Protein AF-A0A349YAY3-F1 (afdb_monomer_lite)

pLDDT: mean 92.46, std 11.28, range [46.16, 98.5]

Secondary structure (DSSP, 8-state):
-------PPPEEEESEEESSS--SS-TT--S-TTS-TTPPP--------SS---BS-TTSSSS-BPTT-----SEEE-TTSSSEEEESSEEEEEEETT-S--EEEEPTT-B-TTSPBP-

Radius of gyration: 19.65 Å; chains: 1; bounding box: 38×41×71 Å

Foldseek 3Di:
DDDDDPPDFDKDKAQKDFPDDDDPDDRPDDDDPPDDPPDDDDDDDDDDDPDDWDDLDPPDPDTRHDPPSDDDDQWDADPPDPGMTGGDQFRMWMAGPVRPDIDTHGDQCDADPVRHHDD

Sequence (119 aa):
MLTCSLAQAETIKSHGIAMHGTPKYAENFRHYEYVNPIAPKGGELKLGAVGTFDSFNPYIPKGNAGAGATMETLMTTSADEPFSAYGLIAESIEVPEDRSWAQFTIRKEAKWHDGQPIT

Structure (mmCIF, N/CA/C/O backbone):
data_AF-A0A349YAY3-F1
#
_entry.id   AF-A0A349YAY3-F1
#
loop_
_atom_site.group_PDB
_atom_site.id
_atom_site.type_symbol
_atom_site.label_atom_id
_atom_site.label_alt_id
_atom_site.label_comp_id
_atom_site.label_asym_id
_atom_site.label_entity_id
_atom_site.label_seq_id
_atom_site.pdbx_PDB_ins_code
_atom_site.Cartn_x
_atom_site.Cartn_y
_atom_site.Cartn_z
_atom_site.occupancy
_atom_site.B_iso_or_equiv
_atom_site.auth_seq_id
_atom_site.auth_comp_id
_atom_site.auth_asym_id
_atom_site.auth_atom_id
_atom_site.pdbx_PDB_model_num
ATOM 1 N N . MET A 1 1 ? -15.487 5.661 47.706 1.00 47.38 1 MET A N 1
ATOM 2 C CA . MET A 1 1 ? -14.497 5.717 46.610 1.00 47.38 1 MET A CA 1
ATOM 3 C C . MET A 1 1 ? -15.242 5.461 45.315 1.00 47.38 1 MET A C 1
ATOM 5 O O . MET A 1 1 ? -15.733 4.357 45.139 1.00 47.38 1 MET A O 1
ATOM 9 N N . LEU A 1 2 ? -15.420 6.484 44.478 1.00 46.16 2 LEU A N 1
ATOM 10 C CA . LEU A 1 2 ? -16.021 6.333 43.152 1.00 46.16 2 LEU A CA 1
ATOM 11 C C . LEU A 1 2 ? -14.897 5.919 42.195 1.00 46.16 2 LEU A C 1
ATOM 13 O O . LEU A 1 2 ? -14.019 6.724 41.895 1.00 46.16 2 LEU A O 1
ATOM 17 N N . THR A 1 3 ? -14.871 4.662 41.765 1.00 50.50 3 THR A N 1
ATOM 18 C CA . THR A 1 3 ? -13.992 4.225 40.676 1.00 50.50 3 THR A CA 1
ATOM 19 C C . THR A 1 3 ? -14.617 4.662 39.361 1.00 50.50 3 THR A C 1
ATOM 21 O O . THR A 1 3 ? -15.627 4.107 38.934 1.00 50.50 3 THR A O 1
ATOM 24 N N . CYS A 1 4 ? -14.031 5.683 38.742 1.00 49.25 4 CYS A N 1
ATOM 25 C CA . CYS A 1 4 ? -14.310 6.041 37.360 1.00 49.25 4 CYS A CA 1
ATOM 26 C C . CYS A 1 4 ? -13.742 4.921 36.475 1.00 49.25 4 CYS A C 1
ATOM 28 O O . CYS A 1 4 ? -12.525 4.759 36.390 1.00 49.25 4 CYS A O 1
ATOM 30 N N . SER A 1 5 ? -14.609 4.088 35.901 1.00 60.69 5 SER A N 1
ATOM 31 C CA . SER A 1 5 ? -14.205 3.126 34.877 1.00 60.69 5 SER A CA 1
ATOM 32 C C . SER A 1 5 ? -13.991 3.904 33.580 1.00 60.69 5 SER A C 1
ATOM 34 O O . SER A 1 5 ? -14.894 4.606 33.127 1.00 60.69 5 SER A O 1
ATOM 36 N N . LEU A 1 6 ? -12.781 3.840 33.021 1.00 56.50 6 LEU A N 1
ATOM 37 C CA . LEU A 1 6 ? -12.511 4.340 31.676 1.00 56.50 6 LEU A CA 1
ATOM 38 C C . LEU A 1 6 ? -13.366 3.519 30.708 1.00 56.50 6 LEU A C 1
ATOM 40 O O . LEU A 1 6 ? -13.164 2.313 30.586 1.00 56.50 6 LEU A O 1
ATOM 44 N N . ALA A 1 7 ? -14.327 4.163 30.048 1.00 58.72 7 ALA A N 1
ATOM 45 C CA . ALA A 1 7 ? -15.016 3.563 28.917 1.00 58.72 7 ALA A CA 1
ATOM 46 C C . ALA A 1 7 ? -13.971 3.317 27.822 1.00 58.72 7 ALA A C 1
ATOM 48 O O . ALA A 1 7 ? -13.492 4.255 27.185 1.00 58.72 7 ALA A O 1
ATOM 49 N N . GLN A 1 8 ? -13.556 2.064 27.664 1.00 61.78 8 GLN A N 1
ATOM 50 C CA . GLN A 1 8 ? -12.696 1.663 26.566 1.00 61.78 8 GLN A CA 1
ATOM 51 C C . GLN A 1 8 ? -13.580 1.596 25.322 1.00 61.78 8 GLN A C 1
ATOM 53 O O . GLN A 1 8 ? -14.558 0.851 25.312 1.00 61.78 8 GLN A O 1
ATOM 58 N N . ALA A 1 9 ? -13.289 2.424 24.317 1.00 68.31 9 ALA A N 1
ATOM 59 C CA . ALA A 1 9 ? -13.973 2.327 23.034 1.00 68.31 9 ALA A CA 1
ATOM 60 C C . ALA A 1 9 ? -13.778 0.907 22.488 1.00 68.31 9 ALA A C 1
ATOM 62 O O . ALA A 1 9 ? -12.662 0.386 22.525 1.00 68.31 9 ALA A O 1
ATOM 63 N N . GLU A 1 10 ? -14.855 0.278 22.027 1.00 85.81 10 GLU A N 1
ATOM 64 C CA . GLU A 1 10 ? -14.774 -1.024 21.374 1.00 85.81 10 GLU A CA 1
ATOM 65 C C . GLU A 1 10 ? -14.029 -0.846 20.045 1.00 85.81 10 GLU A C 1
ATOM 67 O O . GLU A 1 10 ? -14.379 0.015 19.231 1.00 85.81 10 GLU A O 1
ATOM 72 N N . THR A 1 11 ? -12.939 -1.594 19.868 1.00 93.94 11 THR A N 1
ATOM 73 C CA . THR A 1 11 ? -12.081 -1.503 18.687 1.00 93.94 11 THR A CA 1
ATOM 74 C C . THR A 1 11 ? -12.181 -2.762 17.849 1.00 93.94 11 THR A C 1
ATOM 76 O O . THR A 1 11 ? -12.282 -3.882 18.348 1.00 93.94 11 THR A O 1
ATOM 79 N N . ILE A 1 12 ? -12.119 -2.567 16.538 1.00 94.12 12 ILE A N 1
ATOM 80 C CA . ILE A 1 12 ? -12.079 -3.627 15.545 1.00 94.12 12 ILE A CA 1
ATOM 81 C C . ILE A 1 12 ? -10.659 -3.663 14.999 1.00 94.12 12 ILE A C 1
ATOM 83 O O . ILE A 1 12 ? -10.224 -2.741 14.306 1.00 94.12 12 ILE A O 1
ATOM 87 N N . LYS A 1 13 ? -9.942 -4.744 15.306 1.00 96.75 13 LYS A N 1
ATOM 88 C CA . LYS A 1 13 ? -8.645 -5.060 14.706 1.00 96.75 13 LYS A CA 1
ATOM 89 C C . LYS A 1 13 ? -8.841 -6.044 13.558 1.00 96.75 13 LYS A C 1
ATOM 91 O O . LYS A 1 13 ? -9.481 -7.074 13.743 1.00 96.75 13 LYS A O 1
ATOM 96 N N . SER A 1 14 ? -8.291 -5.743 12.384 1.00 96.69 14 SER A N 1
ATOM 97 C CA . SER A 1 14 ? -8.431 -6.585 11.191 1.00 96.69 14 SER A CA 1
ATOM 98 C C . SER A 1 14 ? -7.238 -6.454 10.235 1.00 96.69 14 SER A C 1
ATOM 100 O O . SER A 1 14 ? -6.465 -5.494 10.296 1.00 96.69 14 SER A O 1
ATOM 102 N N . HIS A 1 15 ? -7.078 -7.427 9.335 1.00 97.62 15 HIS A N 1
ATOM 103 C CA . HIS A 1 15 ? -6.116 -7.397 8.223 1.00 97.62 15 HIS A CA 1
ATOM 104 C C . HIS A 1 15 ? -6.592 -6.525 7.051 1.00 97.62 15 HIS A C 1
ATOM 106 O O . HIS A 1 15 ? -5.798 -6.189 6.168 1.00 97.62 15 HIS A O 1
ATOM 112 N N . GLY A 1 16 ? -7.880 -6.178 7.027 1.00 97.19 16 GLY A N 1
ATOM 113 C CA . GLY A 1 16 ? -8.499 -5.366 5.991 1.00 97.19 16 GLY A CA 1
ATOM 114 C C . GLY A 1 16 ? -9.592 -4.456 6.539 1.00 97.19 16 GLY A C 1
ATOM 115 O O . GLY A 1 16 ? -10.150 -4.687 7.607 1.00 97.19 16 GLY A O 1
ATOM 116 N N . ILE A 1 17 ? -9.905 -3.400 5.800 1.00 97.50 17 ILE A N 1
ATOM 117 C CA . ILE A 1 17 ? -10.971 -2.457 6.136 1.00 97.50 17 ILE A CA 1
ATOM 118 C C . ILE A 1 17 ? -11.752 -2.102 4.877 1.00 97.50 17 ILE A C 1
ATOM 120 O O . ILE A 1 17 ? -11.170 -1.833 3.827 1.00 97.50 17 ILE A O 1
ATOM 124 N N . ALA A 1 18 ? -13.077 -2.094 4.991 1.00 97.12 18 ALA A N 1
ATOM 125 C CA . ALA A 1 18 ? -13.976 -1.621 3.952 1.00 97.12 18 ALA A CA 1
ATOM 126 C C . ALA A 1 18 ? -14.574 -0.277 4.373 1.00 97.12 18 ALA A C 1
ATOM 128 O O . ALA A 1 18 ? -14.906 -0.064 5.546 1.00 97.12 18 ALA A O 1
ATOM 129 N N . MET A 1 19 ? -14.751 0.642 3.423 1.00 95.38 19 MET A N 1
ATOM 130 C CA . MET A 1 19 ? -15.448 1.899 3.702 1.00 95.38 19 MET A CA 1
ATOM 131 C C . MET A 1 19 ? -16.853 1.623 4.248 1.00 95.38 19 MET A C 1
ATOM 133 O O . MET A 1 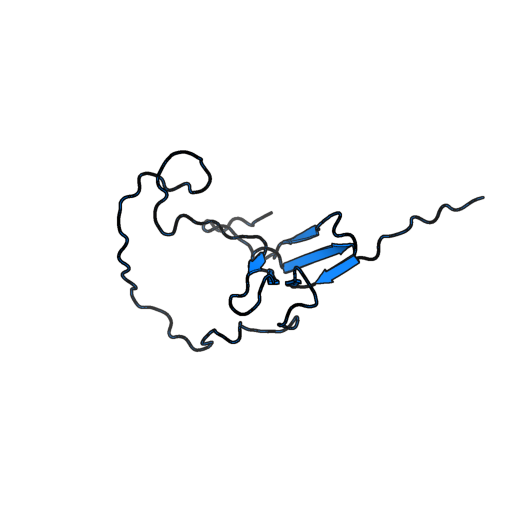19 ? -17.257 2.255 5.223 1.00 95.38 19 MET A O 1
ATOM 137 N N . HIS A 1 20 ? -17.538 0.629 3.677 1.00 92.56 20 HIS A N 1
ATOM 138 C CA . HIS A 1 20 ? -18.841 0.145 4.116 1.00 92.56 20 HIS A CA 1
ATOM 139 C C . HIS A 1 20 ? -18.872 -1.385 4.142 1.00 92.56 20 HIS A C 1
ATOM 141 O O . HIS A 1 20 ? -18.353 -2.029 3.233 1.00 92.56 20 HIS A O 1
ATOM 147 N N . GLY A 1 21 ? -19.537 -1.951 5.151 1.00 92.31 21 GLY A N 1
ATOM 148 C CA . GLY A 1 21 ? -19.682 -3.397 5.303 1.00 92.31 21 GLY A CA 1
ATOM 149 C C . GLY A 1 21 ? -18.389 -4.092 5.733 1.00 92.31 21 GLY A C 1
ATOM 150 O O . GLY A 1 21 ? -17.530 -3.496 6.381 1.00 92.31 21 GLY A O 1
ATOM 151 N N . THR A 1 22 ? -18.283 -5.372 5.388 1.00 93.62 22 THR A N 1
ATOM 152 C CA . THR A 1 22 ? -17.132 -6.227 5.695 1.00 93.62 22 THR A CA 1
ATOM 153 C C . THR A 1 22 ? -16.294 -6.468 4.438 1.00 93.62 22 THR A C 1
ATOM 155 O O . THR A 1 22 ? -16.885 -6.705 3.381 1.00 93.62 22 THR A O 1
ATOM 158 N N . PRO A 1 23 ? -14.952 -6.471 4.530 1.00 96.31 23 PRO A N 1
ATOM 159 C CA . PRO A 1 23 ? -14.095 -6.863 3.413 1.00 96.31 23 PRO A CA 1
ATOM 160 C C . PRO A 1 23 ? -14.433 -8.275 2.904 1.00 96.31 23 PRO A C 1
ATOM 162 O O . PRO A 1 23 ? -14.728 -9.171 3.698 1.00 96.31 23 PRO A O 1
ATOM 165 N N . LYS A 1 24 ? -14.379 -8.483 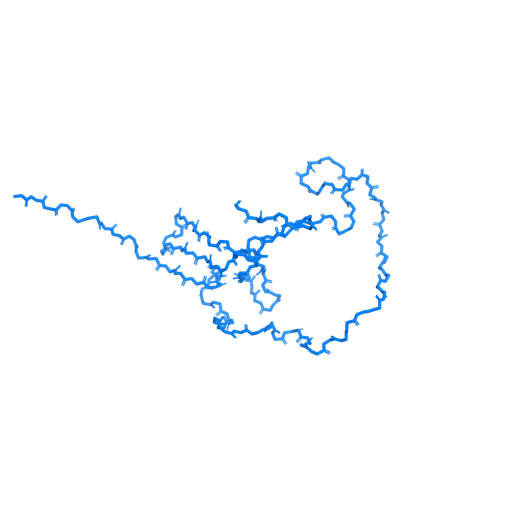1.585 1.00 97.56 24 LYS A N 1
ATOM 166 C CA . LYS A 1 24 ? -14.654 -9.762 0.911 1.00 97.56 24 LYS A CA 1
ATOM 167 C C . LYS A 1 24 ? -13.676 -10.866 1.315 1.00 97.56 24 LYS A C 1
ATOM 169 O O . LYS A 1 24 ? -14.085 -12.015 1.474 1.00 97.56 24 LYS A O 1
ATOM 174 N N . TYR A 1 25 ? -12.387 -10.548 1.428 1.00 98.00 25 TYR A N 1
ATOM 175 C CA . TYR A 1 25 ? -11.334 -11.545 1.620 1.00 98.00 25 TYR A CA 1
ATOM 176 C C . TYR A 1 25 ? -11.073 -11.817 3.108 1.00 98.00 25 TYR A C 1
ATOM 178 O O . TYR A 1 25 ? -10.744 -10.908 3.868 1.00 98.00 25 TYR A O 1
ATOM 186 N N . ALA A 1 26 ? -11.172 -13.086 3.517 1.00 96.56 26 ALA A N 1
ATOM 187 C CA . ALA A 1 26 ? -10.908 -13.530 4.889 1.00 96.56 26 ALA A CA 1
ATOM 188 C C . ALA A 1 26 ? -9.427 -13.381 5.290 1.00 96.56 26 ALA A C 1
ATOM 190 O O . ALA A 1 26 ? -8.559 -13.351 4.426 1.00 96.56 26 ALA A O 1
ATOM 191 N N . GLU A 1 27 ? -9.121 -13.361 6.591 1.00 94.31 27 GLU A N 1
ATOM 192 C CA . GLU A 1 27 ? -7.768 -13.115 7.143 1.00 94.31 27 GLU A CA 1
ATOM 193 C C . GLU A 1 27 ? -6.650 -13.986 6.551 1.00 94.31 27 GLU A C 1
ATOM 195 O O . GLU A 1 27 ? -5.505 -13.555 6.437 1.00 94.31 27 GLU A O 1
ATOM 200 N N . ASN A 1 28 ? -6.968 -15.219 6.157 1.00 93.88 28 ASN A N 1
ATOM 201 C CA . ASN A 1 28 ? -6.010 -16.202 5.659 1.00 93.88 28 ASN A CA 1
ATOM 202 C C . ASN A 1 28 ? -5.965 -16.314 4.124 1.00 93.88 28 ASN A C 1
ATOM 204 O O . ASN A 1 28 ? -5.351 -17.257 3.605 1.00 93.88 28 ASN A O 1
ATOM 208 N N . PHE A 1 29 ? -6.603 -15.394 3.393 1.00 96.69 29 PHE A N 1
ATOM 209 C CA . PHE A 1 29 ? -6.549 -15.393 1.933 1.00 96.69 29 PHE A CA 1
ATOM 210 C C . PHE A 1 29 ? -5.102 -15.239 1.436 1.00 96.69 29 PHE A C 1
ATOM 212 O O . PHE A 1 29 ? -4.271 -14.570 2.049 1.00 96.69 29 PHE A O 1
ATOM 219 N N . ARG A 1 30 ? -4.768 -15.916 0.333 1.00 96.00 30 ARG A N 1
ATOM 220 C CA . ARG A 1 30 ? -3.384 -15.987 -0.175 1.00 96.00 30 ARG A CA 1
ATOM 221 C C . ARG A 1 30 ? -3.120 -15.073 -1.364 1.00 96.00 30 ARG A C 1
ATOM 223 O O . ARG A 1 30 ? -1.974 -14.721 -1.615 1.00 96.00 30 ARG A O 1
ATOM 230 N N . HIS A 1 31 ? -4.163 -14.734 -2.105 1.00 96.88 31 HIS A N 1
ATOM 231 C CA . HIS A 1 31 ? -4.119 -13.864 -3.268 1.00 96.88 31 HIS A CA 1
ATOM 232 C C . HIS A 1 31 ? -5.529 -13.348 -3.547 1.00 96.88 31 HIS A C 1
ATOM 234 O O . HIS A 1 31 ? -6.513 -13.994 -3.183 1.00 96.88 31 HIS A O 1
ATOM 240 N N . TYR A 1 32 ? -5.626 -12.216 -4.237 1.00 97.56 32 TYR A N 1
ATOM 241 C CA . TYR A 1 32 ? -6.895 -11.775 -4.798 1.00 97.56 32 TYR A CA 1
ATOM 242 C C . TYR A 1 32 ? -7.410 -12.766 -5.855 1.00 97.56 32 TYR A C 1
ATOM 244 O O . TYR A 1 32 ? -6.622 -13.427 -6.537 1.00 97.56 32 TYR A O 1
ATOM 252 N N . GLU A 1 33 ? -8.729 -12.870 -6.014 1.00 97.50 33 GLU A N 1
ATOM 253 C CA . GLU A 1 33 ? -9.374 -13.797 -6.959 1.00 97.50 33 GLU A CA 1
ATOM 254 C C . GLU A 1 33 ? -9.047 -13.474 -8.422 1.00 97.50 33 GLU A C 1
ATOM 256 O O . GLU A 1 33 ? -9.015 -14.369 -9.261 1.00 97.50 33 GLU A O 1
ATOM 261 N N . TYR A 1 34 ? -8.754 -12.210 -8.730 1.00 97.19 34 TYR A N 1
ATOM 262 C CA . TYR A 1 34 ? -8.400 -11.757 -10.078 1.00 97.19 34 TYR A CA 1
ATOM 263 C C . TYR A 1 34 ? -6.915 -11.952 -10.433 1.00 97.19 34 TYR A C 1
ATOM 265 O O . TYR A 1 34 ? -6.474 -11.536 -11.505 1.00 97.19 34 TYR A O 1
ATOM 273 N N . VAL A 1 35 ? -6.121 -12.568 -9.552 1.00 97.38 35 VAL A N 1
ATOM 274 C CA . VAL A 1 35 ? -4.693 -12.830 -9.780 1.00 97.38 35 VAL A CA 1
ATOM 275 C C . VAL A 1 35 ? -4.484 -14.271 -10.237 1.00 97.38 35 VAL A C 1
ATOM 277 O O . VAL A 1 35 ? -5.062 -15.199 -9.685 1.00 97.38 35 VAL A O 1
ATOM 280 N N . ASN A 1 36 ? -3.586 -14.475 -11.206 1.00 97.69 36 ASN A N 1
ATOM 281 C CA . ASN A 1 36 ? -3.049 -15.798 -11.523 1.00 97.69 36 ASN A CA 1
ATOM 282 C C . ASN A 1 36 ? -1.922 -16.163 -10.524 1.00 97.69 36 ASN A C 1
ATOM 284 O O . ASN A 1 36 ? -0.819 -15.616 -10.649 1.00 97.69 36 ASN A O 1
ATOM 288 N N . PRO A 1 37 ? -2.135 -17.085 -9.560 1.00 97.12 37 PRO A N 1
ATOM 289 C CA . PRO A 1 37 ? -1.133 -17.409 -8.539 1.00 97.12 37 PRO A CA 1
ATOM 290 C C . PRO A 1 37 ? 0.089 -18.149 -9.103 1.00 97.12 37 PRO A C 1
ATOM 292 O O . PRO A 1 37 ? 1.151 -18.134 -8.484 1.00 97.12 37 PRO A O 1
ATOM 295 N N . ILE A 1 38 ? -0.032 -18.758 -10.288 1.00 97.25 38 ILE A N 1
ATOM 296 C CA . ILE A 1 38 ? 1.048 -19.478 -10.979 1.00 97.25 38 ILE A CA 1
ATOM 297 C C . ILE A 1 38 ? 1.647 -18.661 -12.132 1.00 97.25 38 ILE A C 1
ATOM 299 O O . ILE A 1 38 ? 2.209 -19.222 -13.072 1.00 97.25 38 ILE A O 1
ATOM 303 N N . ALA A 1 39 ? 1.518 -17.330 -12.089 1.00 97.25 39 ALA A N 1
ATOM 304 C CA . ALA A 1 39 ? 2.077 -16.459 -13.116 1.00 97.25 39 ALA A CA 1
ATOM 305 C C . ALA A 1 39 ? 3.597 -16.690 -13.273 1.00 97.25 39 ALA A C 1
ATOM 307 O O . ALA A 1 39 ? 4.325 -16.601 -12.271 1.00 97.25 39 ALA A O 1
ATOM 308 N N . PRO A 1 40 ? 4.090 -16.948 -14.503 1.00 97.06 40 PRO A N 1
ATOM 309 C CA . PRO A 1 40 ? 5.515 -17.135 -14.746 1.00 97.06 40 PRO A CA 1
ATOM 310 C C . PRO A 1 40 ? 6.289 -15.880 -14.330 1.00 97.06 40 PRO A C 1
ATOM 312 O O . PRO A 1 40 ? 5.821 -14.755 -14.512 1.00 97.06 40 PRO A O 1
ATOM 315 N N . LYS A 1 41 ? 7.470 -16.073 -13.736 1.00 97.50 41 LYS A N 1
ATOM 316 C CA . LYS A 1 41 ? 8.333 -14.981 -13.266 1.00 97.50 41 LYS A CA 1
ATOM 317 C C . LYS A 1 41 ? 9.478 -14.759 -14.251 1.00 97.50 41 LYS A C 1
ATOM 319 O O . LYS A 1 41 ? 10.121 -15.720 -14.665 1.00 97.50 41 LYS A O 1
ATOM 324 N N . GLY A 1 42 ? 9.737 -13.496 -14.585 1.00 96.38 42 GLY A N 1
ATOM 325 C CA . GLY A 1 42 ? 10.769 -13.075 -15.537 1.00 96.38 42 GLY A CA 1
ATOM 326 C C . GLY A 1 42 ? 10.196 -12.463 -16.820 1.00 96.38 42 GLY A C 1
ATOM 327 O O . GLY A 1 42 ? 8.986 -12.296 -16.954 1.00 96.38 42 GLY A O 1
ATOM 328 N N . GLY A 1 43 ? 11.086 -12.133 -17.757 1.00 96.81 43 GLY A N 1
ATOM 329 C CA . GLY A 1 43 ? 10.751 -11.439 -19.005 1.00 96.81 43 GLY A CA 1
ATOM 330 C C . GLY A 1 43 ? 10.885 -9.916 -18.912 1.00 96.81 43 GLY A C 1
ATOM 331 O O . GLY A 1 43 ? 11.293 -9.376 -17.886 1.00 96.81 43 GLY A O 1
ATOM 332 N N . GLU A 1 44 ? 10.553 -9.232 -20.009 1.00 97.44 44 GLU A N 1
ATOM 333 C CA . GLU A 1 44 ? 10.617 -7.772 -20.123 1.00 97.44 44 GLU A CA 1
ATOM 334 C C . GLU A 1 44 ? 9.278 -7.223 -20.630 1.00 97.44 44 GLU A C 1
ATOM 336 O O . GLU A 1 44 ? 8.749 -7.685 -21.643 1.00 97.44 44 GLU A O 1
ATOM 341 N N . LEU A 1 45 ? 8.740 -6.225 -19.924 1.00 94.50 45 LEU A N 1
ATOM 342 C CA . LEU A 1 45 ? 7.534 -5.498 -20.312 1.00 94.50 45 LEU A CA 1
ATOM 343 C C . LEU A 1 45 ? 7.926 -4.110 -20.831 1.00 94.50 45 LEU A C 1
ATOM 345 O O . LEU A 1 45 ? 8.468 -3.298 -20.086 1.00 94.50 45 LEU A O 1
ATOM 349 N N . LYS A 1 46 ? 7.614 -3.825 -22.099 1.00 95.31 46 LYS A N 1
ATOM 350 C CA . LYS A 1 46 ? 7.815 -2.507 -22.721 1.00 95.31 46 LYS A CA 1
ATOM 351 C C . LYS A 1 46 ? 6.472 -1.802 -22.876 1.00 95.31 46 LYS A C 1
ATOM 353 O O . LYS A 1 46 ? 5.647 -2.231 -23.679 1.00 95.31 46 LYS A O 1
ATOM 358 N N . LEU A 1 47 ? 6.265 -0.727 -22.120 1.00 93.81 47 LEU A N 1
ATOM 359 C CA . LEU A 1 47 ? 5.065 0.110 -22.193 1.00 93.81 47 LEU A CA 1
ATOM 360 C C . LEU A 1 47 ? 5.393 1.446 -22.865 1.00 93.81 47 LEU A C 1
ATOM 362 O O . LEU A 1 47 ? 6.440 2.035 -22.605 1.00 93.81 47 LEU A O 1
ATOM 366 N N . GLY A 1 48 ? 4.489 1.928 -23.718 1.00 92.69 48 GLY A N 1
ATOM 367 C CA . GLY A 1 48 ? 4.547 3.281 -24.267 1.00 92.69 48 GLY A CA 1
ATOM 368 C C . GLY A 1 48 ? 3.756 4.258 -23.399 1.00 92.69 48 GLY A C 1
ATOM 369 O O . GLY A 1 48 ? 2.681 3.916 -22.911 1.00 92.69 48 GLY A O 1
ATOM 370 N N . ALA A 1 49 ? 4.263 5.480 -23.245 1.00 90.94 49 ALA A N 1
ATOM 371 C CA . ALA A 1 49 ? 3.562 6.585 -22.601 1.00 90.94 49 ALA A CA 1
ATOM 372 C C . ALA A 1 49 ? 3.636 7.831 -23.493 1.00 90.94 49 ALA A C 1
ATOM 374 O O . ALA A 1 49 ? 4.656 8.083 -24.133 1.00 90.94 49 ALA A O 1
ATOM 375 N N . VAL A 1 50 ? 2.548 8.600 -23.550 1.00 92.75 50 VAL A N 1
ATOM 376 C CA . VAL A 1 50 ? 2.493 9.867 -24.293 1.00 92.75 50 VAL A CA 1
ATOM 377 C C . VAL A 1 50 ? 2.940 11.001 -23.371 1.00 92.75 50 VAL A C 1
ATOM 379 O O . VAL A 1 50 ? 2.415 11.130 -22.269 1.00 92.75 50 VAL A O 1
ATOM 382 N N . GLY A 1 51 ? 3.875 11.839 -23.827 1.00 91.94 51 GLY A N 1
ATOM 383 C CA . GLY A 1 51 ? 4.401 12.981 -23.068 1.00 91.94 51 GLY A CA 1
ATOM 384 C C . GLY A 1 51 ? 5.873 12.823 -22.670 1.00 91.94 51 GLY A C 1
ATOM 385 O O . GLY A 1 51 ? 6.613 12.072 -23.300 1.00 91.94 51 GLY A O 1
ATOM 386 N N . THR A 1 52 ? 6.302 13.562 -21.641 1.00 94.44 52 THR A N 1
ATOM 387 C CA . THR A 1 52 ? 7.659 13.516 -21.061 1.00 94.44 52 THR A CA 1
ATOM 388 C C . THR A 1 52 ? 7.592 13.608 -19.536 1.00 94.44 52 THR A C 1
ATOM 390 O O . THR A 1 52 ? 6.565 14.000 -18.984 1.00 94.44 52 THR A O 1
ATOM 393 N N . PHE A 1 53 ? 8.698 13.298 -18.863 1.00 95.62 53 PHE A N 1
ATOM 394 C CA . PHE A 1 53 ? 8.899 13.539 -17.435 1.00 95.62 53 PHE A CA 1
ATOM 395 C C . PHE A 1 53 ? 10.075 14.497 -17.210 1.00 95.62 53 PHE A C 1
ATOM 397 O O . PHE A 1 53 ? 10.952 14.618 -18.067 1.00 95.62 53 PHE A O 1
ATOM 404 N N . ASP A 1 54 ? 10.087 15.168 -16.062 1.00 95.75 54 ASP A N 1
ATOM 405 C CA . ASP A 1 54 ? 11.195 16.022 -15.602 1.00 95.75 54 ASP A CA 1
ATOM 406 C C . ASP A 1 54 ? 11.471 15.893 -14.088 1.00 95.75 54 ASP A C 1
ATOM 408 O O . ASP A 1 54 ? 12.381 16.534 -13.562 1.00 95.75 54 ASP A O 1
ATOM 412 N N . SER A 1 55 ? 10.724 15.027 -13.392 1.00 94.62 55 SER A N 1
ATOM 413 C CA . SER A 1 55 ? 10.858 14.757 -11.961 1.00 94.62 55 SER A CA 1
ATOM 414 C C . SER A 1 55 ? 10.689 13.263 -11.662 1.00 94.62 55 SER A C 1
ATOM 416 O O . SER A 1 55 ? 9.944 12.559 -12.340 1.00 94.62 55 SER A O 1
ATOM 418 N N . PHE A 1 56 ? 11.343 12.782 -10.603 1.00 92.88 56 PHE A N 1
ATOM 419 C CA . PHE A 1 56 ? 11.100 11.458 -10.007 1.00 92.88 56 PHE A CA 1
ATOM 420 C C . PHE A 1 56 ? 10.369 11.541 -8.660 1.00 92.88 56 PHE A C 1
ATOM 422 O O . PHE A 1 56 ? 10.217 10.536 -7.974 1.00 92.88 56 PHE A O 1
ATOM 429 N N . ASN A 1 57 ? 9.923 12.734 -8.264 1.00 93.38 57 ASN A N 1
ATOM 430 C CA . ASN A 1 57 ? 9.138 12.935 -7.054 1.00 93.38 57 ASN A CA 1
ATOM 431 C C . ASN A 1 57 ? 7.671 13.216 -7.434 1.00 93.38 57 ASN A C 1
ATOM 433 O O . ASN A 1 57 ? 7.395 14.304 -7.945 1.00 93.38 57 ASN A O 1
ATOM 437 N N . PRO A 1 58 ? 6.735 12.279 -7.188 1.00 92.25 58 PRO A N 1
ATOM 438 C CA 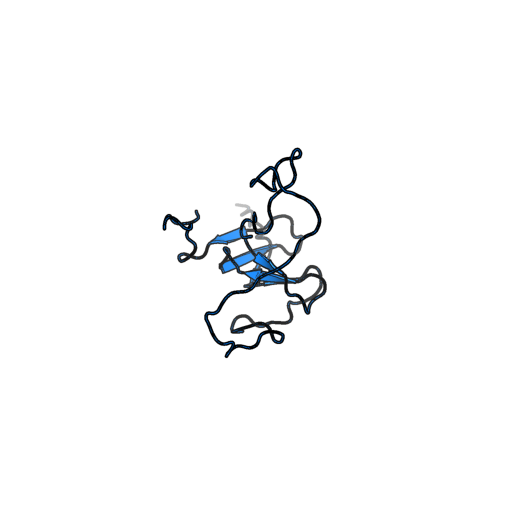. PRO A 1 58 ? 5.314 12.456 -7.499 1.00 92.25 58 PRO A CA 1
ATOM 439 C C . PRO A 1 58 ? 4.548 13.271 -6.439 1.00 92.25 58 PRO A C 1
ATOM 441 O O . PRO A 1 58 ? 3.365 13.538 -6.623 1.00 92.25 58 PRO A O 1
ATOM 444 N N . TYR A 1 59 ? 5.182 13.653 -5.322 1.00 93.56 59 TYR A N 1
ATOM 445 C CA . TYR A 1 59 ? 4.520 14.278 -4.164 1.00 93.56 59 TYR A CA 1
ATOM 446 C C . TYR A 1 59 ? 4.708 15.795 -4.086 1.00 93.56 59 TYR A C 1
ATOM 448 O O . TYR A 1 59 ? 4.329 16.416 -3.093 1.00 93.56 59 TYR A O 1
ATOM 456 N N . ILE A 1 60 ? 5.308 16.405 -5.110 1.00 94.25 60 ILE A N 1
ATOM 457 C CA . ILE A 1 60 ? 5.499 17.854 -5.188 1.00 94.25 60 ILE A CA 1
ATOM 458 C C . ILE A 1 60 ? 4.545 18.473 -6.215 1.00 94.25 60 ILE A C 1
ATOM 460 O O . ILE A 1 60 ? 4.300 17.871 -7.256 1.00 94.25 60 ILE A O 1
ATOM 464 N N . PRO A 1 61 ? 4.043 19.702 -5.989 1.00 94.44 61 PRO A N 1
ATOM 465 C CA . PRO A 1 61 ? 3.116 20.340 -6.928 1.00 94.44 61 PRO A CA 1
ATOM 466 C C . PRO A 1 61 ? 3.706 20.672 -8.307 1.00 94.44 61 PRO A C 1
ATOM 468 O O . PRO A 1 61 ? 2.956 20.971 -9.232 1.00 94.44 61 PRO A O 1
ATOM 471 N N . LYS A 1 62 ? 5.039 20.709 -8.442 1.00 95.88 62 LYS A N 1
ATOM 472 C CA . LYS A 1 62 ? 5.734 21.142 -9.659 1.00 95.88 62 LYS A CA 1
ATOM 473 C C . LYS A 1 62 ? 6.513 19.990 -10.288 1.00 95.88 62 LYS A C 1
ATOM 475 O O . LYS A 1 62 ? 7.324 19.365 -9.611 1.00 95.88 62 LYS A O 1
ATOM 480 N N . GLY A 1 63 ? 6.357 19.841 -11.600 1.00 92.94 63 GLY A N 1
ATOM 481 C CA . GLY A 1 63 ? 7.048 18.847 -12.420 1.00 92.94 63 GLY A CA 1
ATOM 482 C C . GLY A 1 63 ? 6.119 17.719 -12.863 1.00 92.94 63 GLY A C 1
ATOM 483 O O . GLY A 1 63 ? 5.064 17.495 -12.273 1.00 92.94 63 GLY A O 1
ATOM 484 N N . ASN A 1 64 ? 6.524 17.017 -13.914 1.00 93.94 64 ASN A N 1
ATOM 485 C CA . ASN A 1 64 ? 5.867 15.827 -14.435 1.00 93.94 64 ASN A CA 1
ATOM 486 C C . ASN A 1 64 ? 6.635 14.598 -13.943 1.00 93.94 64 ASN A C 1
ATOM 488 O O . ASN A 1 64 ? 7.772 14.356 -14.363 1.00 93.94 64 ASN A O 1
ATOM 492 N N . ALA A 1 65 ? 6.022 13.838 -13.036 1.00 94.06 65 ALA A N 1
ATOM 493 C CA . ALA A 1 65 ? 6.632 12.641 -12.475 1.00 94.06 65 ALA A CA 1
ATOM 494 C C . ALA A 1 65 ? 6.799 11.541 -13.537 1.00 94.06 65 ALA A C 1
ATOM 496 O O . ALA A 1 65 ? 5.889 11.273 -14.325 1.00 94.06 65 ALA A O 1
ATOM 497 N N . GLY A 1 66 ? 7.961 10.889 -13.542 1.00 91.31 66 GLY A N 1
ATOM 498 C CA . GLY A 1 66 ? 8.219 9.721 -14.378 1.00 91.31 66 GLY A CA 1
ATOM 499 C C . GLY A 1 66 ? 7.307 8.542 -14.034 1.00 91.31 66 GLY A C 1
ATOM 500 O O . GLY A 1 66 ? 6.902 8.355 -12.886 1.00 91.31 66 GLY A O 1
ATOM 501 N N . ALA A 1 67 ? 7.005 7.711 -15.034 1.00 85.50 67 ALA A N 1
ATOM 502 C CA . ALA A 1 67 ? 6.277 6.466 -14.813 1.00 85.50 67 ALA A CA 1
ATOM 503 C C . ALA A 1 67 ? 7.030 5.572 -13.810 1.00 85.50 67 ALA A C 1
ATOM 505 O O . ALA A 1 67 ? 8.250 5.433 -13.887 1.00 85.50 67 ALA A O 1
ATOM 506 N N . GLY A 1 68 ? 6.302 4.973 -12.865 1.00 80.62 68 GLY A N 1
ATOM 507 C CA . GLY A 1 68 ? 6.884 4.123 -11.819 1.00 80.62 68 GLY A CA 1
ATOM 508 C C . GLY A 1 68 ? 7.515 4.878 -10.643 1.00 80.62 68 GLY A C 1
ATOM 509 O O . GLY A 1 68 ? 7.989 4.238 -9.709 1.00 80.62 68 GLY A O 1
ATOM 510 N N . ALA A 1 69 ? 7.495 6.216 -10.637 1.00 78.75 69 ALA A N 1
ATOM 511 C CA . ALA A 1 69 ? 7.844 7.004 -9.459 1.00 78.75 69 ALA A CA 1
ATOM 512 C C . ALA A 1 69 ? 6.692 6.950 -8.440 1.00 78.75 69 ALA A C 1
ATOM 514 O O . ALA A 1 69 ? 5.901 7.882 -8.342 1.00 78.75 69 ALA A O 1
ATOM 515 N N . THR A 1 70 ? 6.554 5.837 -7.721 1.00 81.94 70 THR A N 1
ATOM 516 C CA . THR A 1 70 ? 5.512 5.622 -6.704 1.00 81.94 70 THR A CA 1
ATOM 517 C C . THR A 1 70 ? 6.130 5.106 -5.413 1.00 81.94 70 THR A C 1
ATOM 519 O O . THR A 1 70 ? 7.096 4.348 -5.458 1.00 81.94 70 THR A O 1
ATOM 522 N N . MET A 1 71 ? 5.562 5.472 -4.265 1.00 89.38 71 MET A N 1
ATOM 523 C CA . MET A 1 71 ? 5.848 4.821 -2.984 1.00 89.38 71 MET A CA 1
ATOM 524 C C . MET A 1 71 ? 4.734 3.845 -2.630 1.00 89.38 71 MET A C 1
ATOM 526 O O . MET A 1 71 ? 3.585 4.014 -3.043 1.00 89.38 71 MET A O 1
ATOM 530 N N . GLU A 1 72 ? 5.093 2.849 -1.831 1.00 94.50 72 GLU A N 1
ATOM 531 C CA . GLU A 1 72 ? 4.137 1.919 -1.249 1.00 94.50 72 GLU A CA 1
ATOM 532 C C . GLU A 1 72 ? 3.295 2.591 -0.155 1.00 94.50 72 GLU A C 1
ATOM 534 O O . GLU A 1 72 ? 3.688 3.586 0.459 1.00 94.50 72 GLU A O 1
ATOM 539 N N . THR A 1 73 ? 2.114 2.031 0.089 1.00 96.88 73 THR A N 1
ATOM 540 C CA . THR A 1 73 ? 1.141 2.515 1.078 1.00 96.88 73 THR A CA 1
ATOM 541 C C . THR A 1 73 ? 1.085 1.593 2.300 1.00 96.88 73 THR A C 1
ATOM 543 O O . THR A 1 73 ? 1.621 0.483 2.301 1.00 96.88 73 THR A O 1
ATOM 546 N N . LEU A 1 74 ? 0.410 2.025 3.372 1.00 98.06 74 LEU A N 1
ATOM 547 C CA . LEU A 1 74 ? 0.175 1.159 4.535 1.00 98.06 74 LEU A CA 1
ATOM 548 C C . LEU A 1 74 ? -0.723 -0.036 4.186 1.00 98.06 74 LEU A C 1
ATOM 550 O O . LEU A 1 74 ? -0.472 -1.154 4.634 1.00 98.06 74 LEU A O 1
ATOM 554 N N . MET A 1 75 ? -1.741 0.189 3.358 1.00 98.25 75 MET A N 1
ATOM 555 C CA . MET A 1 75 ? -2.693 -0.820 2.901 1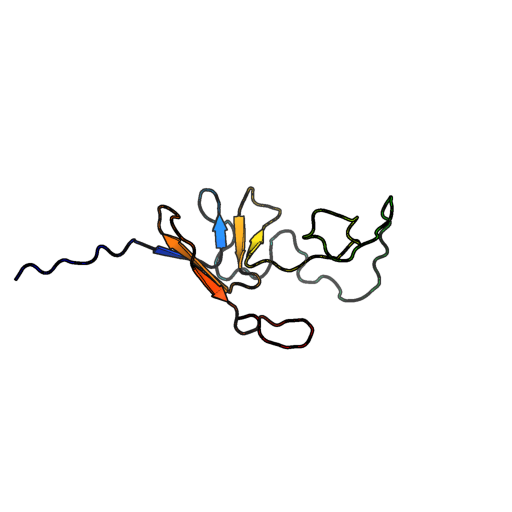.00 98.25 75 MET A CA 1
ATOM 556 C C . MET A 1 75 ? -2.961 -0.628 1.411 1.00 98.25 75 MET A C 1
ATOM 558 O O . MET A 1 75 ? -3.034 0.506 0.948 1.00 98.25 75 MET A O 1
ATOM 562 N N . THR A 1 76 ? -3.162 -1.721 0.682 1.00 97.31 76 THR A N 1
ATOM 563 C CA . THR A 1 76 ? -3.442 -1.706 -0.758 1.00 97.31 76 THR A CA 1
ATOM 564 C C . THR A 1 76 ? -4.915 -1.986 -1.032 1.00 97.31 76 THR A C 1
ATOM 566 O O . THR A 1 76 ? -5.529 -2.800 -0.340 1.00 97.31 76 THR A O 1
ATOM 569 N N . THR A 1 77 ? -5.503 -1.311 -2.018 1.00 97.44 77 THR A N 1
ATOM 570 C CA . THR A 1 77 ? -6.917 -1.486 -2.366 1.00 97.44 77 THR A CA 1
ATOM 571 C C . THR A 1 77 ? -7.142 -2.723 -3.230 1.00 97.44 77 THR A C 1
ATOM 573 O O . THR A 1 77 ? -6.287 -3.100 -4.033 1.00 97.44 77 THR A O 1
ATOM 576 N N . SER A 1 78 ? -8.311 -3.353 -3.092 1.00 97.56 78 SER A N 1
ATOM 577 C CA . SER A 1 78 ? -8.711 -4.426 -4.007 1.00 97.56 78 SER A CA 1
ATOM 578 C C . SER A 1 78 ? -9.396 -3.872 -5.255 1.00 97.56 78 SER A C 1
ATOM 580 O O . SER A 1 78 ? -10.243 -2.989 -5.156 1.00 97.56 78 SER A O 1
ATOM 582 N N . ALA A 1 79 ? -9.061 -4.407 -6.432 1.00 97.44 79 ALA A N 1
ATOM 583 C CA . ALA A 1 79 ? -9.656 -3.991 -7.706 1.00 97.44 79 ALA A CA 1
ATOM 584 C C . ALA A 1 79 ? -11.075 -4.544 -7.949 1.00 97.44 79 ALA A C 1
ATOM 586 O O . ALA A 1 79 ? -11.776 -4.066 -8.838 1.00 97.44 79 ALA A O 1
ATOM 587 N N . ASP A 1 80 ? -11.496 -5.556 -7.189 1.00 97.62 80 ASP A N 1
ATOM 588 C CA . ASP A 1 80 ? -12.808 -6.209 -7.293 1.00 97.62 80 ASP A CA 1
ATOM 589 C C . ASP A 1 80 ? -13.760 -5.846 -6.140 1.00 97.62 80 ASP A C 1
ATOM 591 O O . ASP A 1 80 ? -14.786 -6.501 -5.948 1.00 97.62 80 ASP A O 1
ATOM 595 N N . GLU A 1 81 ? -13.437 -4.795 -5.385 1.00 97.62 81 GLU A N 1
ATOM 596 C CA . GLU A 1 81 ? -14.279 -4.242 -4.327 1.00 97.62 81 GLU A CA 1
ATOM 597 C C . GLU A 1 81 ? -14.409 -2.718 -4.484 1.00 97.62 81 GLU A C 1
ATOM 599 O O . GLU A 1 81 ? -13.470 -2.074 -4.949 1.00 97.62 81 GLU A O 1
ATOM 604 N N . PRO A 1 82 ? -15.536 -2.100 -4.079 1.00 95.81 82 PRO A N 1
ATOM 605 C CA . PRO A 1 82 ? -15.743 -0.665 -4.287 1.00 95.81 82 PRO A CA 1
ATOM 606 C C . PRO A 1 82 ? -14.736 0.218 -3.546 1.00 95.81 82 PRO A C 1
ATOM 608 O O . PRO A 1 82 ? -14.232 1.188 -4.106 1.00 95.81 82 PRO A O 1
ATOM 611 N N . PHE A 1 83 ? -14.487 -0.085 -2.268 1.00 96.88 83 PHE A N 1
ATOM 612 C CA . PHE A 1 83 ? -13.563 0.679 -1.433 1.00 96.88 83 PHE A CA 1
ATOM 613 C C . PHE A 1 83 ? -13.123 -0.142 -0.213 1.00 96.88 83 PHE A C 1
ATOM 615 O O . PHE A 1 83 ? -13.452 0.178 0.931 1.00 96.88 83 PHE A O 1
ATOM 622 N N . SER A 1 84 ? -12.379 -1.211 -0.481 1.00 98.06 84 SER A N 1
ATOM 623 C CA . SER A 1 84 ? -11.758 -2.064 0.536 1.00 98.06 84 SER A CA 1
ATOM 624 C C . SER A 1 84 ? -10.242 -2.051 0.379 1.00 98.06 84 SER A C 1
ATOM 626 O O . SER A 1 84 ? -9.733 -2.003 -0.744 1.00 98.06 84 SER A O 1
ATOM 628 N N . ALA A 1 85 ? -9.524 -2.106 1.499 1.00 97.94 85 ALA A N 1
ATOM 629 C CA . ALA A 1 85 ? -8.070 -2.179 1.536 1.00 97.94 85 ALA A CA 1
ATOM 630 C C . ALA A 1 85 ? -7.590 -3.299 2.463 1.00 97.94 85 ALA A C 1
ATOM 632 O O . ALA A 1 85 ? -8.212 -3.564 3.490 1.00 97.94 85 ALA A O 1
ATOM 633 N N . TYR A 1 86 ? -6.457 -3.913 2.121 1.00 98.38 86 TYR A N 1
ATOM 634 C CA . TYR A 1 86 ? -5.814 -4.994 2.874 1.00 98.38 86 TYR A CA 1
ATOM 635 C C . TYR A 1 86 ? -4.360 -4.649 3.189 1.00 98.38 86 TYR A C 1
ATOM 637 O O . TYR A 1 86 ? -3.723 -3.869 2.478 1.00 98.38 86 TYR A O 1
ATOM 645 N N . GLY A 1 87 ? -3.836 -5.217 4.274 1.00 97.56 87 GLY A N 1
ATOM 646 C CA . GLY A 1 87 ? -2.504 -4.904 4.789 1.00 97.56 87 GLY A CA 1
ATOM 647 C C . GLY A 1 87 ? -1.376 -5.079 3.765 1.00 97.56 87 GLY A C 1
ATOM 648 O O . GLY A 1 87 ? -1.165 -6.181 3.252 1.00 97.56 87 GLY A O 1
ATOM 649 N N . LEU A 1 88 ? -0.620 -4.002 3.524 1.00 97.19 88 LEU A N 1
ATOM 650 C CA . LEU A 1 88 ? 0.570 -3.953 2.670 1.00 97.19 88 LEU A CA 1
ATOM 651 C C . LEU A 1 88 ? 1.819 -3.780 3.548 1.00 97.19 88 LEU A C 1
ATOM 653 O O . LEU A 1 88 ? 2.320 -4.780 4.060 1.00 97.19 88 LEU A O 1
ATOM 657 N N . ILE A 1 89 ? 2.284 -2.545 3.788 1.00 98.25 89 ILE A N 1
ATOM 658 C CA . ILE A 1 89 ? 3.323 -2.268 4.797 1.00 98.25 89 ILE A CA 1
ATOM 659 C C . ILE A 1 89 ? 2.773 -2.559 6.199 1.00 98.25 89 ILE A C 1
ATOM 661 O O . ILE A 1 89 ? 3.480 -3.105 7.047 1.00 98.25 89 ILE A O 1
ATOM 665 N N . ALA A 1 90 ? 1.506 -2.220 6.445 1.00 98.38 90 ALA A N 1
ATOM 666 C CA . ALA A 1 90 ? 0.818 -2.580 7.672 1.00 98.38 90 ALA A CA 1
ATOM 667 C C . ALA A 1 90 ? 0.373 -4.049 7.629 1.00 98.38 90 ALA A C 1
ATOM 669 O O . ALA A 1 90 ? -0.183 -4.527 6.642 1.00 98.38 90 ALA A O 1
ATOM 670 N N . GLU A 1 91 ? 0.600 -4.760 8.725 1.00 97.44 91 GLU A N 1
ATOM 671 C CA . GLU A 1 91 ? 0.078 -6.100 8.977 1.00 97.44 91 GLU A CA 1
ATOM 672 C C . GLU A 1 91 ? -1.415 -6.052 9.311 1.00 97.44 91 GLU A C 1
ATOM 674 O O . GLU A 1 91 ? -2.196 -6.857 8.808 1.00 97.44 91 GLU A O 1
ATOM 679 N N . SER A 1 92 ? -1.802 -5.085 10.145 1.00 98.00 92 SER A N 1
ATOM 680 C CA . SER A 1 92 ? -3.172 -4.907 10.616 1.00 98.00 92 SER A CA 1
ATOM 681 C C . SER A 1 92 ? -3.506 -3.439 10.832 1.00 98.00 92 SER A C 1
ATOM 683 O O . SER A 1 92 ? -2.623 -2.635 11.153 1.00 98.00 92 SER A O 1
ATOM 685 N N . ILE A 1 93 ? -4.796 -3.140 10.758 1.00 98.25 93 ILE A N 1
ATOM 686 C CA . ILE A 1 93 ? -5.398 -1.883 11.188 1.00 98.25 93 ILE A CA 1
ATOM 687 C C . ILE A 1 93 ? -6.312 -2.148 12.388 1.00 98.25 93 ILE A C 1
ATOM 689 O O . ILE A 1 93 ? -6.999 -3.167 12.446 1.00 98.25 93 ILE A O 1
ATOM 693 N N . GLU A 1 94 ? -6.310 -1.236 13.348 1.00 98.19 94 GLU A N 1
ATOM 694 C CA . GLU A 1 94 ? -7.261 -1.190 14.451 1.00 98.19 94 GLU A CA 1
ATOM 695 C C . GLU A 1 94 ? -7.982 0.159 14.427 1.00 98.19 94 GLU A C 1
ATOM 697 O O . GLU A 1 94 ? -7.335 1.204 14.310 1.00 98.19 94 GLU A O 1
ATOM 702 N N . VAL A 1 95 ? -9.314 0.129 14.482 1.00 97.06 95 VAL A N 1
ATOM 703 C CA . VAL A 1 95 ? -10.173 1.322 14.470 1.00 97.06 95 VAL A CA 1
ATOM 704 C C . VAL A 1 95 ? -11.318 1.174 15.478 1.00 97.06 95 VAL A C 1
ATOM 706 O O . VAL A 1 95 ? -11.833 0.069 15.643 1.00 97.06 95 VAL A O 1
ATOM 709 N N . PRO A 1 96 ? -11.761 2.256 16.135 1.00 96.69 96 PRO A N 1
ATOM 710 C CA . PRO A 1 96 ? -13.017 2.280 16.878 1.00 96.69 96 PRO A CA 1
ATOM 711 C C . PRO A 1 96 ? -14.214 2.344 15.915 1.00 96.69 96 PRO A C 1
ATOM 713 O O . PRO A 1 96 ? -14.065 2.723 14.749 1.00 96.69 96 PRO A O 1
ATOM 716 N N . GLU A 1 97 ? -15.416 2.030 16.404 1.00 92.81 97 GLU A N 1
ATOM 717 C CA . GLU A 1 97 ? -16.648 2.086 15.595 1.00 92.81 97 GLU A CA 1
ATOM 718 C C . GLU A 1 97 ? -16.892 3.459 14.946 1.00 92.81 97 GLU A C 1
ATOM 720 O O . GLU A 1 97 ? -17.330 3.542 13.797 1.00 92.81 97 GLU A O 1
ATOM 725 N N . ASP A 1 98 ? -16.561 4.541 15.655 1.00 93.94 98 ASP A N 1
ATOM 726 C CA . ASP A 1 98 ? -16.707 5.920 15.176 1.00 93.94 98 ASP A CA 1
ATOM 727 C C . ASP A 1 98 ? -15.594 6.363 14.209 1.00 93.94 98 ASP A C 1
ATOM 729 O O . ASP A 1 98 ? -15.650 7.468 13.664 1.00 93.94 98 ASP A O 1
ATOM 733 N N . ARG A 1 99 ? -14.586 5.506 13.984 1.00 93.69 99 ARG A N 1
ATOM 734 C CA . ARG A 1 99 ? -13.397 5.762 13.152 1.00 93.69 99 ARG A CA 1
ATOM 735 C C . ARG A 1 99 ? -12.633 7.035 13.535 1.00 93.69 99 ARG A C 1
ATOM 737 O O . ARG A 1 99 ? -11.944 7.613 12.695 1.00 93.69 99 ARG A O 1
ATOM 744 N N . SER A 1 100 ? -12.725 7.468 14.792 1.00 96.81 100 SER A N 1
ATOM 745 C CA . SER A 1 100 ? -12.052 8.674 15.299 1.00 96.81 100 SER A CA 1
ATOM 746 C C . SER A 1 100 ? -10.522 8.596 15.250 1.00 96.81 100 SER A C 1
ATOM 748 O O . SER A 1 100 ? -9.849 9.628 15.240 1.00 96.81 100 SER A O 1
ATOM 750 N N . TRP A 1 101 ? -9.961 7.389 15.178 1.00 97.38 101 TRP A N 1
ATOM 751 C CA . TRP A 1 101 ? -8.539 7.142 14.969 1.00 97.38 101 TRP A CA 1
ATOM 752 C C . TRP A 1 101 ? -8.311 5.843 14.191 1.00 97.38 101 TRP A C 1
ATOM 754 O O . TRP A 1 101 ? -9.208 5.014 14.045 1.00 97.38 101 TRP A O 1
ATOM 764 N N . ALA A 1 102 ? -7.087 5.666 13.697 1.00 97.62 102 ALA A N 1
ATOM 765 C CA . ALA A 1 102 ? -6.621 4.415 13.117 1.00 97.62 102 ALA A CA 1
ATOM 766 C C . ALA A 1 102 ? -5.210 4.110 13.623 1.00 97.62 102 ALA A C 1
ATOM 768 O O . ALA A 1 102 ? -4.321 4.960 13.550 1.00 97.62 102 ALA A O 1
ATOM 769 N N . GLN A 1 103 ? -5.012 2.898 14.133 1.00 98.38 103 GLN A N 1
ATOM 770 C CA . GLN A 1 103 ? -3.713 2.390 14.560 1.00 98.38 103 GLN A CA 1
ATOM 771 C C . GLN A 1 103 ? -3.256 1.317 13.579 1.00 98.38 103 GLN A C 1
ATOM 773 O O . GLN A 1 103 ? -3.965 0.346 13.329 1.00 98.38 103 GLN A O 1
ATOM 778 N N . PHE A 1 104 ? -2.047 1.472 13.048 1.00 98.44 104 PHE A N 1
ATOM 779 C CA . PHE A 1 104 ? -1.444 0.507 12.137 1.00 98.44 104 PHE A CA 1
ATOM 780 C C . PHE A 1 104 ? -0.322 -0.240 12.846 1.00 98.44 104 PHE A C 1
ATOM 782 O O . PHE A 1 104 ? 0.523 0.364 13.502 1.00 98.44 104 PHE A O 1
ATOM 789 N N . THR A 1 105 ? -0.297 -1.561 12.699 1.00 98.50 105 THR A N 1
ATOM 790 C CA . THR A 1 105 ? 0.858 -2.379 13.094 1.00 98.50 105 THR A CA 1
ATOM 791 C C . THR A 1 105 ? 1.708 -2.622 11.855 1.00 98.50 105 THR A C 1
ATOM 793 O O . THR A 1 105 ? 1.210 -3.203 10.896 1.00 98.50 105 THR A O 1
ATOM 796 N N . ILE A 1 106 ? 2.960 -2.165 11.846 1.00 98.44 106 ILE A N 1
ATOM 797 C CA . ILE A 1 106 ? 3.878 -2.341 10.709 1.00 98.44 106 ILE A CA 1
ATOM 798 C C . ILE A 1 106 ? 4.406 -3.781 10.679 1.00 98.44 106 ILE A C 1
ATOM 800 O O . ILE A 1 106 ? 4.772 -4.331 11.720 1.00 98.44 106 ILE A O 1
ATOM 804 N N . 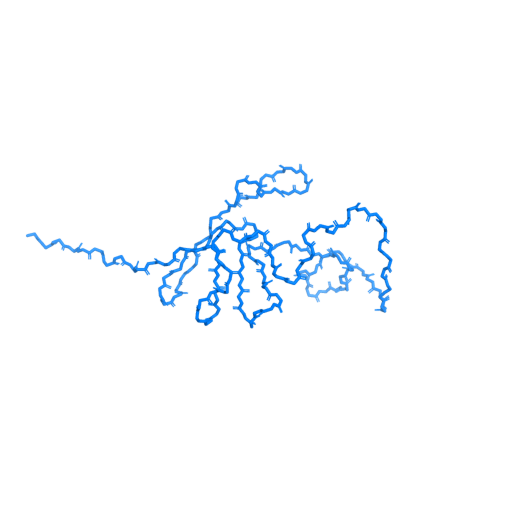ARG A 1 107 ? 4.459 -4.391 9.487 1.00 97.94 107 ARG A N 1
ATOM 805 C CA . ARG A 1 107 ? 5.069 -5.716 9.292 1.00 97.94 107 ARG A CA 1
ATOM 806 C C . ARG A 1 107 ? 6.548 -5.671 9.653 1.00 97.94 107 ARG A C 1
ATOM 808 O O . ARG A 1 107 ? 7.272 -4.794 9.192 1.00 97.94 107 ARG A O 1
ATOM 815 N N . LYS A 1 108 ? 7.035 -6.670 10.387 1.00 97.81 108 LYS A N 1
ATOM 816 C CA . LYS A 1 108 ? 8.464 -6.766 10.746 1.00 97.81 108 LYS A CA 1
ATOM 817 C C . LYS A 1 108 ? 9.365 -6.985 9.530 1.00 97.81 108 LYS A C 1
ATOM 819 O O . LYS A 1 108 ? 10.555 -6.693 9.580 1.00 97.81 108 LYS A O 1
ATOM 824 N N . GLU A 1 109 ? 8.803 -7.515 8.451 1.00 97.62 109 GLU A N 1
ATOM 825 C CA . GLU A 1 109 ? 9.479 -7.768 7.182 1.00 97.62 109 GLU A CA 1
ATOM 826 C C . GLU A 1 109 ? 9.538 -6.525 6.282 1.00 97.62 109 GLU A C 1
ATOM 828 O O . GLU A 1 109 ? 10.265 -6.537 5.285 1.00 97.62 109 GLU A O 1
ATOM 833 N N . ALA A 1 110 ? 8.770 -5.473 6.599 1.00 97.88 110 ALA A N 1
ATOM 834 C CA . ALA A 1 110 ? 8.725 -4.253 5.808 1.00 97.88 110 ALA A CA 1
ATOM 835 C C . ALA A 1 110 ? 10.078 -3.538 5.870 1.00 97.88 110 ALA A C 1
ATOM 837 O O . ALA A 1 110 ? 10.554 -3.134 6.932 1.00 97.88 110 ALA A O 1
ATOM 838 N N . LYS A 1 111 ? 10.695 -3.380 4.702 1.00 97.88 111 LYS A N 1
ATOM 839 C CA . LYS A 1 111 ? 12.014 -2.776 4.552 1.00 97.88 111 LYS A CA 1
ATOM 840 C C . LYS A 1 111 ? 12.082 -1.925 3.298 1.00 97.88 111 LYS A C 1
ATOM 842 O O . LYS A 1 111 ? 11.431 -2.215 2.293 1.00 97.88 111 LYS A O 1
ATOM 847 N N . TRP A 1 112 ? 12.920 -0.910 3.358 1.00 97.06 112 TRP A N 1
ATOM 848 C CA . TRP A 1 112 ? 13.338 -0.134 2.210 1.00 97.06 112 TRP A CA 1
ATOM 849 C C . TRP A 1 112 ? 14.186 -0.984 1.258 1.00 97.06 112 TRP A C 1
ATOM 851 O O . TRP A 1 112 ? 14.689 -2.059 1.598 1.00 97.06 112 TRP A O 1
ATOM 861 N N . HIS A 1 113 ? 14.360 -0.485 0.037 1.00 94.56 113 HIS A N 1
ATOM 862 C CA . HIS A 1 113 ? 15.154 -1.150 -0.996 1.00 94.56 113 HIS A CA 1
ATOM 863 C C . HIS A 1 113 ? 16.646 -1.270 -0.629 1.00 94.56 113 HIS A C 1
ATOM 865 O O . HIS A 1 113 ? 17.331 -2.140 -1.160 1.00 94.56 113 HIS A O 1
ATOM 871 N N . ASP A 1 114 ? 17.139 -0.437 0.291 1.00 97.19 114 ASP A N 1
ATOM 872 C CA . ASP A 1 114 ? 18.489 -0.510 0.865 1.00 97.19 114 ASP A CA 1
ATOM 873 C C . ASP A 1 114 ? 18.600 -1.494 2.050 1.00 97.19 114 ASP A C 1
ATOM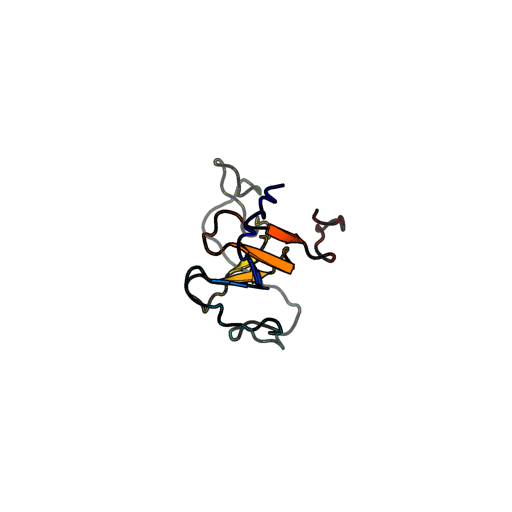 875 O O . ASP A 1 114 ? 19.681 -1.701 2.600 1.00 97.19 114 ASP A O 1
ATOM 879 N N . GLY A 1 115 ? 17.488 -2.131 2.428 1.00 97.44 115 GLY A N 1
ATOM 880 C CA . GLY A 1 115 ? 17.410 -3.125 3.490 1.00 97.44 115 GLY A CA 1
ATOM 881 C C . GLY A 1 115 ? 17.082 -2.576 4.878 1.00 97.44 115 GLY A C 1
ATOM 882 O O . GLY A 1 115 ? 16.887 -3.390 5.782 1.00 97.44 115 GLY A O 1
ATOM 883 N N . GLN A 1 116 ? 16.982 -1.257 5.070 1.00 98.25 116 GLN A N 1
ATOM 884 C CA . GLN A 1 116 ? 16.603 -0.685 6.367 1.00 98.25 116 GLN A CA 1
ATOM 885 C C . GLN A 1 116 ? 15.131 -0.971 6.699 1.00 98.25 116 GLN A C 1
ATOM 887 O O . GLN A 1 116 ? 14.296 -0.945 5.792 1.00 98.25 116 GLN A O 1
ATOM 892 N N . PRO A 1 117 ? 14.771 -1.233 7.968 1.00 98.19 117 PRO A N 1
ATOM 893 C CA . PRO A 1 117 ? 13.381 -1.464 8.349 1.00 98.19 117 PRO A CA 1
ATOM 894 C C . PRO A 1 117 ? 12.528 -0.203 8.154 1.00 98.19 117 PRO A C 1
ATOM 896 O O . PRO A 1 117 ? 13.003 0.919 8.337 1.00 98.19 117 PRO A O 1
ATOM 899 N N . ILE A 1 118 ? 11.256 -0.396 7.809 1.00 97.56 118 ILE A N 1
ATOM 900 C CA . ILE A 1 118 ? 10.244 0.666 7.869 1.00 97.56 118 ILE A CA 1
ATOM 901 C C . ILE A 1 118 ? 9.736 0.729 9.315 1.00 97.56 118 ILE A C 1
ATOM 903 O O . ILE A 1 118 ? 9.334 -0.297 9.863 1.00 97.56 118 ILE A O 1
ATOM 907 N N . THR A 1 119 ? 9.782 1.909 9.938 1.00 93.38 119 THR A N 1
ATOM 908 C CA . THR A 1 119 ? 9.458 2.124 11.363 1.00 93.38 119 THR A CA 1
ATOM 909 C C . THR A 1 119 ? 8.484 3.265 11.559 1.00 93.38 119 THR A C 1
ATOM 911 O O . THR A 1 119 ? 8.675 4.286 10.859 1.00 93.38 119 THR A O 1
#